Protein AF-T0YYI2-F1 (afdb_monomer)

Organism: NCBI:txid410659

Foldseek 3Di:
DPPPCPFVVVQVVCVVVVHDDDGPCVVLVVVLLVCQQVLNDLVRSCVVSVPPDSVVSVVNPVSHPVVVVVVVVVVVVD

InterPro domains:
  IPR002104 Integrase, catalytic domain [PF00589] (5-64)
  IPR002104 Integrase, catalytic domain [PS51898] (1-73)
  IPR011010 DNA breaking-rejoining enzyme, catalytic core [SSF56349] (7-73)
  IPR013762 Integrase-like, catalytic domain superfamily [G3DSA:1.10.443.10] (1-77)

Mean predicted aligned error: 7.83 Å

Solvent-accessible surface area (backbone atoms only — not comparable to full-atom values): 4738 Å² total; per-residue (Å²): 133,71,8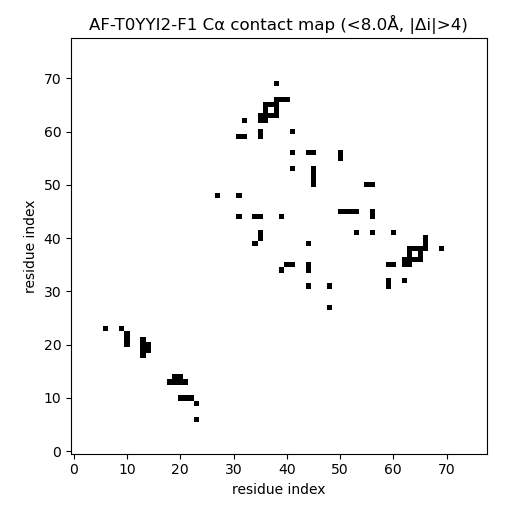4,88,45,57,68,57,56,48,51,52,48,40,55,75,67,73,47,81,92,77,58,80,68,52,56,57,54,49,51,52,42,52,42,22,48,70,37,52,52,70,69,58,51,30,62,77,71,65,51,94,49,70,75,75,47,60,79,34,58,80,58,20,66,55,38,58,52,54,58,52,52,64,60,74,78,112

Nearest PDB structures (foldseek):
  1aih-assembly2_C  TM=8.050E-01  e=3.273E-03  Hpunavirus HP1
  5c6k-assembly1_B  TM=7.351E-01  e=1.388E-01  Peduovirus P2
  5dor-assembly1_A  TM=7.389E-01  e=1.685E-01  Peduovirus P2
  5dor-assembly2_C  TM=7.346E-01  e=2.045E-01  Peduovirus P2
  5dor-assembly2_D  TM=6.978E-01  e=3.013E-01  Peduovirus P2

Sequence (78 aa):
MDGGNLRREFMDAVKKAALAPFRFHDLRHTFASRLAMNGANDRTLQTLLGHKSQTMILRYAHLGPTHLWNAVEGLATL

Secondary structure (DSSP, 8-state):
--TTSHHHHHHHHHHHTTPPP--HHHHHHHHHHHHHHTT--HHHHHHHHT-SSGGGTHHHHTT-HHHHHHHHHHHHT-

Structure (mmCIF, N/CA/C/O backbone):
data_AF-T0YYI2-F1
#
_entry.id   AF-T0YYI2-F1
#
loop_
_atom_site.group_PDB
_atom_site.id
_atom_site.type_symbol
_atom_site.label_atom_id
_atom_site.label_alt_id
_atom_site.label_comp_id
_atom_site.label_asym_id
_atom_site.label_entity_id
_atom_site.label_seq_id
_atom_site.pdbx_PDB_ins_code
_atom_site.Cartn_x
_atom_site.Cartn_y
_atom_site.Cartn_z
_atom_site.occupancy
_atom_site.B_iso_or_equiv
_atom_site.auth_seq_id
_atom_site.auth_comp_id
_atom_site.auth_asym_id
_atom_site.auth_atom_id
_atom_site.pdbx_PDB_model_num
ATOM 1 N N . MET A 1 1 ? 26.629 -5.327 -3.003 1.00 51.44 1 MET A N 1
ATOM 2 C CA . MET A 1 1 ? 25.441 -4.799 -3.705 1.00 51.44 1 MET A CA 1
ATOM 3 C C . MET A 1 1 ? 25.536 -3.292 -3.640 1.00 51.44 1 MET A C 1
ATOM 5 O O . MET A 1 1 ? 25.362 -2.732 -2.564 1.00 51.44 1 MET A O 1
ATOM 9 N N . ASP A 1 2 ? 25.893 -2.655 -4.749 1.00 55.91 2 ASP A N 1
ATOM 10 C CA . ASP A 1 2 ? 26.060 -1.205 -4.799 1.00 55.91 2 ASP A CA 1
ATOM 11 C C . ASP A 1 2 ? 24.676 -0.550 -4.877 1.00 55.91 2 ASP A C 1
ATOM 13 O O . ASP A 1 2 ? 23.938 -0.720 -5.848 1.00 55.91 2 ASP A O 1
ATOM 17 N N . GLY A 1 3 ? 24.296 0.189 -3.831 1.00 59.19 3 GLY A N 1
ATOM 18 C CA . GLY A 1 3 ? 22.948 0.753 -3.659 1.00 59.19 3 GLY A CA 1
ATOM 19 C C . GLY A 1 3 ? 22.484 1.718 -4.762 1.00 59.19 3 GLY A C 1
ATOM 20 O O . GLY A 1 3 ? 21.312 2.084 -4.799 1.00 59.19 3 GLY A O 1
ATOM 21 N N . GLY A 1 4 ? 23.366 2.100 -5.691 1.00 60.41 4 GLY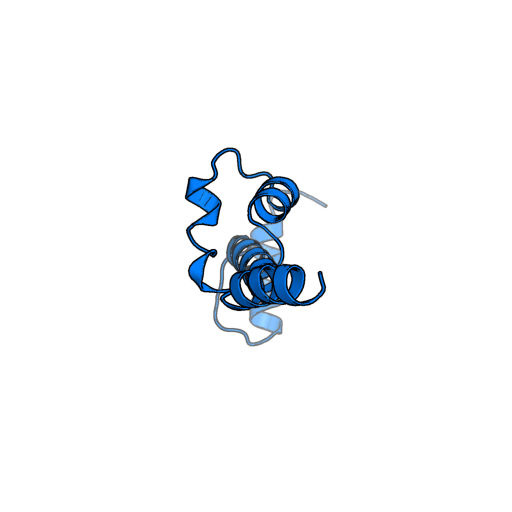 A N 1
ATOM 22 C CA . GLY A 1 4 ? 23.048 2.957 -6.835 1.00 60.41 4 GLY A CA 1
ATOM 23 C C . GLY A 1 4 ? 22.234 2.284 -7.950 1.00 60.41 4 GLY A C 1
ATOM 24 O O . GLY A 1 4 ? 21.661 2.995 -8.775 1.00 60.41 4 GLY A O 1
ATOM 25 N N . ASN A 1 5 ? 22.141 0.947 -7.992 1.00 78.00 5 ASN A N 1
ATOM 26 C CA . ASN A 1 5 ? 21.605 0.231 -9.162 1.00 78.00 5 ASN A CA 1
ATOM 27 C C . ASN A 1 5 ? 20.241 -0.458 -8.959 1.00 78.00 5 ASN A C 1
ATOM 29 O O . ASN A 1 5 ? 19.661 -0.954 -9.925 1.00 78.00 5 ASN A O 1
ATOM 33 N N . LEU A 1 6 ? 19.671 -0.430 -7.746 1.00 83.56 6 LEU A N 1
ATOM 34 C CA . LEU A 1 6 ? 18.432 -1.155 -7.412 1.00 83.56 6 LEU A CA 1
ATOM 35 C C . LEU A 1 6 ? 17.255 -0.783 -8.324 1.00 83.56 6 LEU A C 1
ATOM 37 O O . LEU A 1 6 ? 16.456 -1.631 -8.711 1.00 83.56 6 LEU A O 1
ATOM 41 N N . ARG A 1 7 ? 17.149 0.494 -8.707 1.00 85.81 7 ARG A N 1
ATOM 42 C CA . ARG A 1 7 ? 16.088 0.953 -9.612 1.00 85.81 7 ARG A CA 1
ATOM 43 C C . ARG A 1 7 ? 16.224 0.341 -11.005 1.00 85.8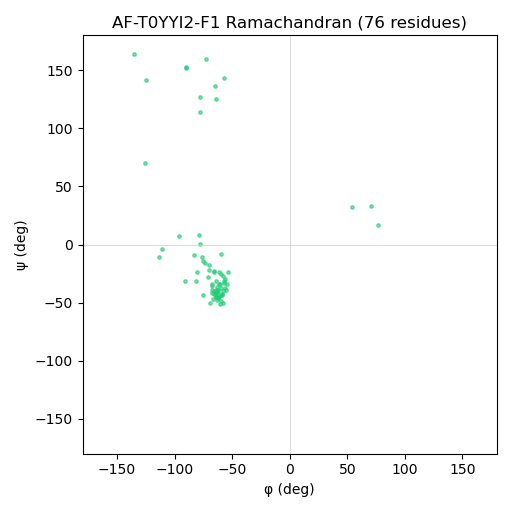1 7 ARG A C 1
ATOM 45 O O . ARG A 1 7 ? 15.212 0.001 -11.607 1.00 85.81 7 ARG A O 1
ATOM 52 N N . ARG A 1 8 ? 17.450 0.232 -11.522 1.00 87.50 8 ARG A N 1
ATOM 53 C CA . ARG A 1 8 ? 17.718 -0.333 -12.849 1.00 87.50 8 ARG A CA 1
ATOM 54 C C . ARG A 1 8 ? 17.433 -1.827 -12.846 1.00 87.50 8 ARG A C 1
ATOM 56 O O . ARG A 1 8 ? 16.648 -2.285 -13.664 1.00 87.50 8 ARG A O 1
ATOM 63 N N . GLU A 1 9 ? 17.981 -2.536 -11.865 1.00 90.56 9 GLU A N 1
ATOM 64 C CA . GLU A 1 9 ? 17.770 -3.976 -11.691 1.00 90.56 9 GLU A CA 1
ATOM 65 C C . GLU A 1 9 ? 16.285 -4.312 -11.528 1.00 90.56 9 GLU A C 1
ATOM 67 O O . GLU A 1 9 ? 15.786 -5.265 -12.125 1.00 90.56 9 GLU A O 1
ATOM 72 N N . PHE A 1 10 ? 15.547 -3.481 -10.788 1.00 91.69 10 PHE A N 1
ATOM 73 C CA . PHE A 1 10 ? 14.103 -3.609 -10.667 1.00 91.69 10 PHE A CA 1
ATOM 74 C C . PHE A 1 10 ? 13.382 -3.421 -12.008 1.00 91.69 10 PHE A C 1
ATOM 76 O O . PHE A 1 10 ? 12.550 -4.247 -12.371 1.00 91.69 10 PHE A O 1
ATOM 83 N N . MET A 1 11 ? 13.705 -2.372 -12.769 1.00 90.75 11 MET A N 1
ATOM 84 C CA . MET A 1 11 ? 13.093 -2.152 -14.086 1.00 90.75 11 MET A CA 1
ATOM 85 C C . MET A 1 11 ? 13.424 -3.279 -15.072 1.00 90.75 11 MET A C 1
ATOM 87 O O . MET A 1 11 ? 12.556 -3.686 -15.845 1.00 90.75 11 MET A O 1
ATOM 91 N N . ASP A 1 12 ? 14.639 -3.824 -15.016 1.00 93.00 12 ASP A N 1
ATOM 92 C CA . ASP A 1 12 ? 15.032 -4.984 -15.815 1.00 93.00 12 ASP A CA 1
ATOM 93 C C . ASP A 1 12 ? 14.219 -6.225 -15.426 1.00 93.00 12 ASP A C 1
ATOM 95 O O . ASP A 1 12 ? 13.771 -6.964 -16.303 1.00 93.00 12 ASP A O 1
ATOM 99 N N . ALA A 1 13 ? 13.971 -6.442 -14.131 1.00 93.12 13 ALA A N 1
ATOM 100 C CA . ALA A 1 13 ? 13.103 -7.516 -13.653 1.00 93.12 13 ALA A CA 1
ATOM 101 C C . ALA A 1 13 ? 11.645 -7.335 -14.114 1.00 93.12 13 ALA A C 1
ATOM 103 O O . ALA A 1 13 ? 11.045 -8.288 -14.608 1.00 93.12 13 ALA A O 1
ATOM 104 N N . VAL A 1 14 ? 11.096 -6.116 -14.035 1.00 94.69 14 VAL A N 1
ATOM 105 C CA . VAL A 1 14 ? 9.746 -5.784 -14.535 1.00 94.69 14 VAL A CA 1
ATOM 106 C C . VAL A 1 14 ? 9.633 -6.077 -16.033 1.00 94.69 14 VAL A C 1
ATOM 108 O O . VAL A 1 14 ? 8.663 -6.698 -16.470 1.00 94.69 14 VAL A O 1
ATOM 111 N N . LYS A 1 15 ? 10.654 -5.701 -16.815 1.00 94.06 15 LYS A N 1
ATOM 112 C CA . LYS A 1 15 ? 10.716 -5.980 -18.255 1.00 94.06 15 LYS A CA 1
ATOM 113 C C . LYS A 1 15 ? 10.790 -7.480 -18.544 1.00 94.06 15 LYS A C 1
ATOM 115 O O . LYS A 1 15 ? 10.067 -7.963 -19.410 1.00 94.06 15 LYS A O 1
ATOM 120 N N . LYS A 1 16 ? 11.633 -8.222 -17.817 1.00 96.00 16 LYS A N 1
ATOM 121 C CA . LYS A 1 16 ? 11.746 -9.689 -17.939 1.00 96.00 16 LYS A CA 1
ATOM 122 C C . LYS A 1 16 ? 10.441 -10.404 -17.585 1.00 96.00 16 LYS A C 1
ATOM 124 O O . LYS A 1 16 ? 10.129 -11.414 -18.199 1.00 96.00 16 LYS A O 1
ATOM 129 N N . ALA A 1 17 ? 9.676 -9.865 -16.638 1.00 95.62 17 ALA A N 1
ATOM 130 C CA . ALA A 1 17 ? 8.360 -10.375 -16.262 1.00 95.62 17 ALA A CA 1
ATOM 131 C C . ALA A 1 17 ? 7.237 -9.993 -17.251 1.00 95.62 17 ALA A C 1
ATOM 133 O O . ALA A 1 17 ? 6.089 -10.356 -17.014 1.00 95.62 17 ALA A O 1
ATOM 134 N N . ALA A 1 18 ? 7.546 -9.260 -18.332 1.00 95.81 18 ALA A N 1
ATOM 135 C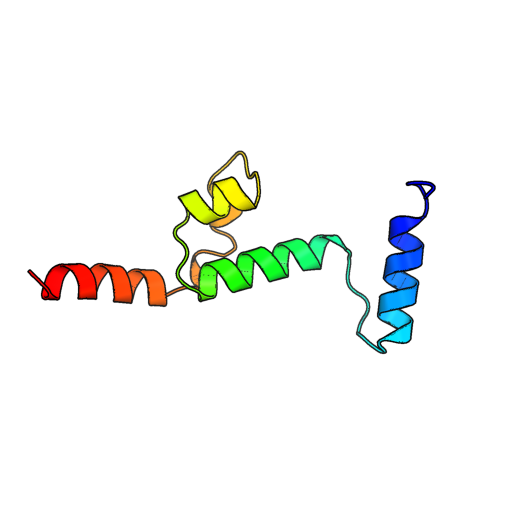 CA . ALA A 1 18 ? 6.582 -8.764 -19.318 1.00 95.81 18 ALA A CA 1
ATOM 136 C C . ALA A 1 18 ? 5.423 -7.950 -18.703 1.00 95.81 18 ALA A C 1
ATOM 138 O O . ALA A 1 18 ? 4.299 -7.959 -19.203 1.00 95.81 18 ALA A O 1
ATOM 139 N N . LEU A 1 19 ? 5.698 -7.234 -17.610 1.00 93.62 19 LEU A N 1
ATOM 140 C CA . LEU A 1 19 ? 4.721 -6.381 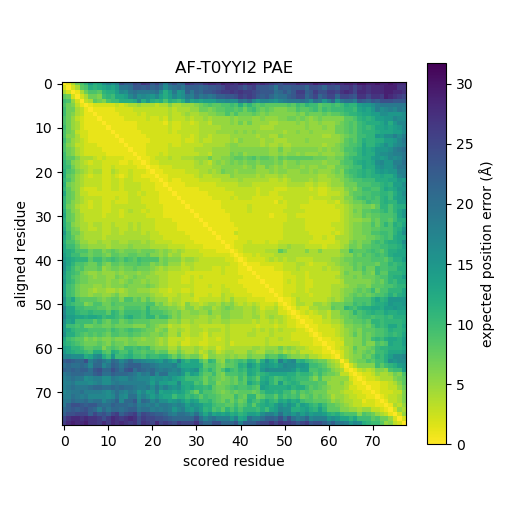-16.942 1.00 93.62 19 LEU A CA 1
ATOM 141 C C . LEU A 1 19 ? 4.754 -4.962 -17.516 1.00 93.62 19 LEU A C 1
ATOM 143 O O . LEU A 1 19 ? 5.793 -4.475 -17.972 1.00 93.62 19 LEU A O 1
ATOM 147 N N . ALA A 1 20 ? 3.616 -4.269 -17.440 1.00 93.19 20 ALA A N 1
ATOM 148 C CA . ALA A 1 20 ? 3.571 -2.835 -17.696 1.00 93.19 20 ALA A CA 1
ATOM 149 C C . ALA A 1 20 ? 4.547 -2.109 -16.750 1.00 93.19 20 ALA A C 1
ATOM 151 O O . ALA A 1 20 ? 4.686 -2.515 -15.596 1.00 93.19 20 ALA A O 1
ATOM 152 N N . PRO A 1 21 ? 5.235 -1.049 -17.198 1.00 90.25 21 PRO A N 1
ATOM 153 C CA . PRO A 1 21 ? 6.228 -0.372 -16.377 1.00 90.25 21 PRO A CA 1
ATOM 154 C C . PRO A 1 21 ? 5.581 0.270 -15.144 1.00 90.25 21 PRO A C 1
ATOM 156 O O . PRO A 1 21 ? 4.677 1.094 -15.261 1.00 90.25 21 PRO A O 1
ATOM 159 N N . PHE A 1 22 ? 6.098 -0.069 -13.963 1.00 93.12 22 PHE A N 1
ATOM 160 C CA . PHE A 1 22 ? 5.695 0.518 -12.687 1.00 93.12 22 PHE A CA 1
ATOM 161 C C . PHE A 1 22 ? 6.916 0.849 -11.831 1.00 93.12 22 PHE A C 1
ATOM 163 O O . PHE A 1 22 ? 8.042 0.429 -12.109 1.00 93.12 22 PHE A O 1
ATOM 170 N N . ARG A 1 23 ? 6.719 1.673 -10.805 1.00 91.00 23 ARG A N 1
ATOM 171 C CA . ARG A 1 23 ? 7.786 2.146 -9.922 1.00 91.00 23 ARG A CA 1
ATOM 172 C C . ARG A 1 23 ? 7.941 1.196 -8.746 1.00 91.00 23 ARG A C 1
ATOM 174 O O . ARG A 1 23 ? 6.975 0.638 -8.243 1.00 91.00 23 ARG A O 1
ATOM 181 N N . PHE A 1 24 ? 9.153 1.123 -8.203 1.00 89.44 24 PHE A N 1
ATOM 182 C CA . PHE A 1 24 ? 9.422 0.342 -6.992 1.00 89.44 24 PHE A CA 1
ATOM 183 C C . PHE A 1 24 ? 8.497 0.726 -5.820 1.00 89.44 24 PHE A C 1
ATOM 185 O O . PHE A 1 24 ? 8.065 -0.125 -5.050 1.00 89.44 24 PHE A O 1
ATOM 192 N N . HIS A 1 25 ? 8.127 2.008 -5.713 1.00 90.94 25 HIS A N 1
ATOM 193 C CA . HIS A 1 25 ? 7.205 2.492 -4.681 1.00 90.94 25 HIS A CA 1
ATOM 194 C C . HIS A 1 25 ? 5.774 1.944 -4.824 1.00 90.94 25 HIS A C 1
ATOM 196 O O . HIS A 1 25 ? 5.058 1.844 -3.829 1.00 90.94 25 HIS A O 1
ATOM 202 N N . ASP A 1 26 ? 5.360 1.514 -6.016 1.00 91.06 26 ASP A N 1
ATOM 203 C CA . ASP A 1 26 ? 4.018 0.963 -6.226 1.00 91.06 26 ASP A CA 1
ATOM 204 C C . ASP A 1 26 ? 3.861 -0.408 -5.545 1.00 91.06 26 ASP A C 1
ATOM 206 O O . ASP A 1 26 ? 2.756 -0.792 -5.159 1.00 91.06 26 ASP A O 1
ATOM 210 N N . LEU A 1 27 ? 4.968 -1.111 -5.269 1.00 92.19 27 LEU A N 1
ATOM 211 C CA . LEU A 1 27 ? 4.958 -2.305 -4.417 1.00 92.19 27 LEU A CA 1
ATOM 212 C C . LEU A 1 27 ? 4.503 -1.979 -2.992 1.00 92.19 27 LEU A C 1
ATOM 214 O O . LEU A 1 27 ? 3.729 -2.728 -2.398 1.00 92.19 27 LEU A O 1
ATOM 218 N N . ARG A 1 28 ? 4.931 -0.834 -2.452 1.00 91.38 28 ARG A N 1
ATOM 219 C CA . ARG A 1 28 ? 4.504 -0.369 -1.128 1.00 91.38 28 ARG A CA 1
ATOM 220 C C . ARG A 1 28 ? 3.018 -0.007 -1.123 1.00 91.38 28 ARG A C 1
ATOM 222 O O . ARG A 1 28 ? 2.323 -0.331 -0.163 1.00 91.38 28 ARG A O 1
ATOM 229 N N . HIS A 1 29 ? 2.522 0.607 -2.197 1.00 91.25 29 HIS A N 1
ATOM 230 C CA . HIS A 1 29 ? 1.086 0.845 -2.382 1.00 91.25 29 HIS A CA 1
ATOM 231 C C . HIS A 1 29 ? 0.292 -0.465 -2.473 1.00 91.25 29 HIS A C 1
ATOM 233 O O . HIS A 1 29 ? -0.766 -0.589 -1.854 1.00 91.25 29 HIS A O 1
ATOM 239 N N . THR A 1 30 ? 0.827 -1.464 -3.175 1.00 91.00 30 THR A N 1
ATOM 240 C CA . THR A 1 30 ? 0.219 -2.798 -3.293 1.00 91.00 30 THR A CA 1
ATOM 241 C C . THR A 1 30 ? 0.154 -3.500 -1.937 1.00 91.00 30 THR A C 1
ATOM 243 O O . THR A 1 30 ? -0.884 -4.050 -1.576 1.00 91.00 30 THR A O 1
ATOM 246 N N . PHE A 1 31 ? 1.233 -3.441 -1.153 1.00 91.75 31 PHE A N 1
ATOM 247 C CA . PHE A 1 31 ? 1.277 -3.985 0.203 1.00 91.75 31 PHE A CA 1
ATOM 248 C C . PHE A 1 31 ? 0.233 -3.333 1.119 1.00 91.75 31 PHE A C 1
ATOM 250 O O . PHE A 1 31 ? -0.547 -4.040 1.752 1.00 91.75 31 PHE A O 1
ATOM 257 N N . ALA A 1 32 ? 0.161 -1.998 1.130 1.00 89.94 32 ALA A N 1
ATOM 258 C CA . ALA A 1 32 ? -0.825 -1.260 1.917 1.00 89.94 32 ALA A CA 1
ATOM 259 C C . ALA A 1 32 ? -2.271 -1.611 1.528 1.00 89.94 32 ALA A C 1
ATOM 261 O O . ALA A 1 32 ? -3.106 -1.845 2.398 1.00 89.94 32 ALA A O 1
ATOM 262 N N . SER A 1 33 ? -2.546 -1.706 0.224 1.00 88.19 33 SER A N 1
ATOM 263 C CA . SER A 1 33 ? -3.872 -2.051 -0.300 1.00 88.19 33 SER A CA 1
ATOM 264 C C . SER A 1 33 ? -4.296 -3.455 0.126 1.00 88.19 33 SER A C 1
ATOM 266 O O . SER A 1 33 ? -5.402 -3.641 0.619 1.00 88.19 33 SER A O 1
ATOM 268 N N . ARG A 1 34 ? -3.395 -4.441 0.018 1.00 89.12 34 ARG A N 1
ATOM 269 C CA . ARG A 1 34 ? -3.663 -5.822 0.449 1.00 89.12 34 ARG A CA 1
ATOM 270 C C . ARG A 1 34 ? -3.904 -5.926 1.954 1.00 89.12 34 ARG A C 1
ATOM 272 O O . ARG A 1 34 ? -4.788 -6.665 2.369 1.00 89.12 34 ARG A O 1
ATOM 279 N N . LEU A 1 35 ? -3.153 -5.177 2.761 1.00 87.12 35 LEU A N 1
ATOM 280 C CA . 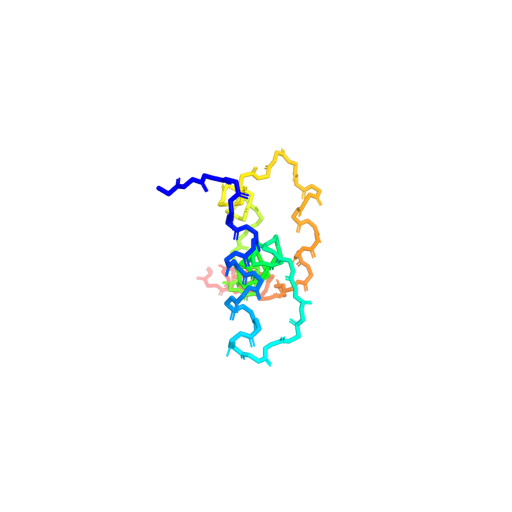LEU A 1 35 ? -3.363 -5.100 4.210 1.00 87.12 35 LEU A CA 1
ATOM 281 C C . LEU A 1 35 ? -4.733 -4.515 4.563 1.00 87.12 35 LEU A C 1
ATOM 283 O O . LEU A 1 35 ? -5.438 -5.097 5.382 1.00 87.12 35 LEU A O 1
ATOM 287 N N . ALA A 1 36 ? -5.121 -3.411 3.919 1.00 85.25 36 ALA A N 1
ATOM 288 C CA . ALA A 1 36 ? -6.438 -2.806 4.111 1.00 85.25 36 ALA A CA 1
ATOM 289 C C . ALA A 1 36 ? -7.570 -3.768 3.709 1.00 85.25 36 ALA A C 1
ATOM 291 O O . ALA A 1 36 ? -8.525 -3.951 4.461 1.00 85.25 36 ALA A O 1
ATOM 292 N N . MET A 1 37 ? -7.436 -4.441 2.561 1.00 83.50 37 MET A N 1
ATOM 293 C CA . MET A 1 37 ? -8.416 -5.429 2.088 1.00 83.50 37 MET A CA 1
ATOM 294 C C . MET A 1 37 ? -8.525 -6.650 3.014 1.00 83.50 37 MET A C 1
ATOM 296 O O . MET A 1 37 ? -9.608 -7.211 3.149 1.00 83.50 37 MET A O 1
ATOM 300 N N . ASN A 1 38 ? -7.436 -7.038 3.686 1.00 84.62 38 ASN A N 1
ATOM 301 C CA . ASN A 1 38 ? -7.430 -8.113 4.684 1.00 84.62 38 ASN A CA 1
ATOM 302 C C . ASN A 1 38 ? -7.993 -7.675 6.055 1.00 84.62 38 ASN A C 1
ATOM 304 O O . ASN A 1 38 ? -7.872 -8.401 7.038 1.00 84.62 38 ASN A O 1
ATOM 308 N N . GLY A 1 39 ? -8.566 -6.471 6.153 1.00 79.06 39 GLY A N 1
ATOM 309 C CA . GLY A 1 39 ? -9.216 -5.977 7.367 1.00 79.06 39 GLY A CA 1
ATOM 310 C C . GLY A 1 39 ? -8.255 -5.513 8.463 1.00 79.06 39 GLY A C 1
ATOM 311 O O . GLY A 1 39 ? -8.670 -5.382 9.613 1.00 79.06 39 GLY A O 1
ATOM 312 N N . ALA A 1 40 ? -6.980 -5.261 8.148 1.00 83.06 40 ALA A N 1
ATOM 313 C CA . ALA A 1 40 ? -6.078 -4.666 9.126 1.00 83.06 40 ALA A CA 1
ATOM 314 C C . ALA A 1 40 ? -6.540 -3.240 9.470 1.00 83.06 40 ALA A C 1
ATOM 316 O O . ALA A 1 40 ? -6.902 -2.458 8.593 1.00 83.06 40 ALA A O 1
ATOM 317 N N . ASN A 1 41 ? -6.525 -2.904 10.761 1.00 82.19 41 ASN A N 1
ATOM 318 C CA . ASN A 1 41 ? -6.931 -1.580 11.222 1.00 82.19 41 ASN A CA 1
ATOM 319 C C . ASN A 1 41 ? -5.886 -0.506 10.865 1.00 82.19 41 ASN A C 1
ATOM 321 O O . ASN A 1 41 ? -4.700 -0.795 10.662 1.00 82.19 41 ASN A O 1
ATOM 325 N N . ASP A 1 42 ? -6.321 0.754 10.855 1.00 82.75 42 ASP A N 1
ATOM 326 C CA . ASP A 1 42 ? -5.497 1.901 10.462 1.00 82.75 42 ASP A CA 1
ATOM 327 C C . ASP A 1 42 ? -4.194 2.014 11.256 1.00 82.75 42 ASP A C 1
ATOM 329 O O . ASP A 1 42 ? -3.146 2.323 10.692 1.00 82.75 42 ASP A O 1
ATOM 333 N N . ARG A 1 43 ? -4.215 1.727 12.562 1.00 84.12 43 ARG A N 1
ATOM 334 C CA . ARG A 1 43 ? -3.016 1.817 13.406 1.00 84.12 43 ARG A CA 1
ATOM 335 C C . ARG A 1 43 ? -1.986 0.756 13.024 1.00 84.12 43 ARG A C 1
ATOM 337 O O . ARG A 1 43 ? -0.800 1.064 12.924 1.00 84.12 43 ARG A O 1
ATOM 344 N N . THR A 1 44 ? -2.432 -0.466 12.745 1.00 85.25 44 THR A N 1
ATOM 345 C CA . THR A 1 44 ? -1.579 -1.546 12.243 1.00 85.25 44 THR A CA 1
ATOM 346 C C . THR A 1 44 ? -0.976 -1.184 10.887 1.00 85.25 44 THR A C 1
ATOM 348 O O . THR A 1 44 ? 0.236 -1.326 10.707 1.00 85.25 44 THR A O 1
ATOM 351 N N . LEU A 1 45 ? -1.772 -0.644 9.955 1.00 86.12 45 LEU A N 1
ATOM 352 C CA . LEU A 1 45 ? -1.247 -0.143 8.679 1.00 86.12 45 LEU A CA 1
ATOM 353 C C . LEU A 1 45 ? -0.205 0.958 8.899 1.00 86.12 45 LEU A C 1
ATOM 355 O O . LEU A 1 45 ? 0.842 0.947 8.249 1.00 86.12 45 LEU A O 1
ATOM 359 N N . GLN A 1 46 ? -0.463 1.888 9.821 1.00 86.62 46 GLN A N 1
ATOM 360 C CA . GLN A 1 46 ? 0.442 2.992 10.125 1.00 86.62 46 GLN A CA 1
ATOM 361 C C . GLN A 1 46 ? 1.816 2.493 10.551 1.00 86.62 46 GLN A C 1
ATOM 363 O O . GLN A 1 46 ? 2.831 2.946 10.017 1.00 86.62 46 GLN A O 1
ATOM 368 N N . THR A 1 47 ? 1.832 1.561 11.503 1.00 88.75 47 THR A N 1
ATOM 369 C CA . THR A 1 47 ? 3.051 1.009 12.084 1.00 88.75 47 THR A CA 1
ATOM 370 C C . THR A 1 47 ? 3.830 0.195 11.058 1.00 88.75 47 THR A C 1
ATOM 372 O O . THR A 1 47 ? 5.024 0.428 10.896 1.00 88.75 47 THR A O 1
ATOM 375 N N . LEU A 1 48 ? 3.165 -0.695 10.313 1.00 88.44 48 LEU A N 1
ATOM 376 C CA . LEU A 1 48 ? 3.829 -1.549 9.319 1.00 88.44 48 LEU A CA 1
ATOM 377 C C . LEU A 1 48 ? 4.373 -0.757 8.128 1.00 88.44 48 LEU A C 1
ATOM 379 O O . LEU A 1 48 ? 5.420 -1.093 7.579 1.00 88.44 48 LEU A O 1
ATOM 383 N N . LEU A 1 49 ? 3.684 0.310 7.726 1.00 88.75 49 LEU A N 1
ATOM 384 C CA . LEU A 1 49 ? 4.171 1.199 6.677 1.00 88.75 49 LEU A CA 1
ATOM 385 C C . LEU A 1 49 ? 5.211 2.189 7.231 1.00 88.75 49 LEU A C 1
ATOM 387 O O . LEU A 1 49 ? 6.034 2.695 6.472 1.00 88.75 49 LEU A O 1
ATOM 391 N N . GLY A 1 50 ? 5.225 2.483 8.530 1.00 88.62 50 GLY A N 1
ATOM 392 C CA . GLY A 1 50 ? 6.060 3.543 9.103 1.00 88.62 50 GLY A CA 1
ATOM 393 C C . GLY A 1 50 ? 5.576 4.942 8.704 1.00 88.62 50 GLY A C 1
ATOM 394 O O . GLY A 1 50 ? 6.377 5.849 8.474 1.00 88.62 50 GLY A O 1
ATOM 395 N N . HIS A 1 51 ? 4.262 5.123 8.547 1.00 89.06 51 HIS A N 1
ATOM 396 C CA . HIS A 1 51 ? 3.676 6.426 8.234 1.00 89.06 51 HIS A CA 1
ATOM 397 C C . HIS A 1 51 ? 3.608 7.309 9.480 1.00 89.06 51 HIS A C 1
ATOM 399 O O . HIS A 1 51 ? 3.008 6.945 10.486 1.00 89.06 51 HIS A O 1
ATOM 405 N N . LYS A 1 52 ? 4.156 8.525 9.397 1.00 83.12 52 LYS A N 1
ATOM 406 C CA . LYS A 1 52 ? 4.081 9.496 10.502 1.00 83.12 52 LYS A CA 1
ATOM 407 C C . LYS A 1 52 ? 2.681 10.072 10.712 1.00 83.12 52 LYS A C 1
ATOM 409 O O . LYS A 1 52 ? 2.354 10.456 11.825 1.00 83.12 52 LYS A O 1
ATOM 414 N N . SER A 1 53 ? 1.864 10.134 9.661 1.00 82.25 53 SER A N 1
ATOM 415 C CA . SER A 1 53 ? 0.526 10.729 9.707 1.00 82.25 53 SER A CA 1
ATOM 416 C C . SER A 1 53 ? -0.543 9.754 9.226 1.00 82.25 53 SER A C 1
ATOM 418 O O . SER A 1 53 ? -0.350 9.042 8.236 1.00 82.25 53 SER A O 1
ATOM 420 N N . GLN A 1 54 ? -1.698 9.792 9.892 1.00 79.00 54 GLN A N 1
ATOM 421 C CA . GLN A 1 54 ? -2.887 9.024 9.534 1.00 79.00 54 GLN A CA 1
ATOM 422 C C . GLN A 1 54 ? -3.477 9.459 8.183 1.00 79.00 54 GLN A C 1
ATOM 424 O O . GLN A 1 54 ? -4.063 8.644 7.475 1.00 79.00 54 GLN A O 1
ATOM 429 N N . THR A 1 55 ? -3.218 10.692 7.733 1.00 83.94 55 THR A N 1
ATOM 430 C CA . THR A 1 55 ? -3.613 11.165 6.394 1.00 83.94 55 THR A CA 1
ATOM 431 C C . THR A 1 55 ? -3.045 10.280 5.277 1.00 83.94 55 THR A C 1
ATOM 433 O O . THR A 1 55 ? -3.686 10.090 4.247 1.00 83.94 55 THR A O 1
ATOM 436 N N . MET A 1 56 ? -1.865 9.679 5.479 1.00 84.94 56 MET A N 1
ATOM 437 C CA . MET A 1 56 ? -1.253 8.768 4.499 1.00 84.94 56 MET A CA 1
ATOM 438 C C . MET A 1 56 ? -2.005 7.430 4.378 1.00 84.94 56 MET A C 1
ATOM 440 O O . MET A 1 56 ? -1.818 6.713 3.395 1.00 84.94 56 MET A O 1
ATOM 444 N N . ILE A 1 57 ? -2.838 7.089 5.365 1.00 84.38 57 ILE A N 1
ATOM 445 C CA . ILE A 1 57 ? -3.604 5.835 5.445 1.00 84.38 57 ILE A CA 1
ATOM 446 C C . ILE A 1 57 ? -4.976 5.982 4.810 1.00 84.38 57 ILE A C 1
ATOM 448 O O . ILE A 1 57 ? -5.444 5.040 4.179 1.00 84.38 57 ILE A O 1
ATOM 452 N N . LEU A 1 58 ? -5.568 7.178 4.868 1.00 83.75 58 LEU A N 1
ATOM 453 C CA . LEU A 1 58 ? -6.858 7.472 4.235 1.00 83.75 58 LEU A CA 1
ATOM 454 C C . LEU A 1 58 ? -6.888 7.114 2.738 1.00 83.75 58 LEU A C 1
ATOM 456 O O . LEU A 1 58 ? -7.944 6.793 2.202 1.00 83.75 58 LEU A O 1
ATOM 460 N N . ARG A 1 59 ? -5.723 7.066 2.072 1.00 83.50 59 ARG A N 1
ATOM 461 C CA . ARG A 1 59 ? -5.585 6.564 0.695 1.00 83.50 59 ARG A CA 1
ATOM 462 C C . ARG A 1 59 ? -6.061 5.113 0.519 1.00 83.50 59 ARG A C 1
ATOM 464 O O . ARG A 1 59 ? -6.471 4.770 -0.580 1.00 83.50 59 ARG A O 1
ATOM 471 N N . TYR A 1 60 ? -6.019 4.282 1.558 1.00 84.25 60 TYR A N 1
ATOM 472 C CA . TYR A 1 60 ? -6.397 2.861 1.515 1.00 84.25 60 TYR A CA 1
ATOM 473 C C . TYR A 1 60 ? -7.641 2.535 2.345 1.00 84.25 60 TYR A C 1
ATOM 475 O O . TYR A 1 60 ? -8.172 1.439 2.210 1.00 84.25 60 TYR A O 1
ATOM 483 N N . ALA A 1 61 ? -8.121 3.469 3.172 1.00 74.88 61 ALA A N 1
ATOM 484 C CA . ALA A 1 61 ? -9.248 3.249 4.083 1.00 74.88 61 ALA A CA 1
ATOM 485 C C . ALA A 1 61 ? -10.528 2.770 3.365 1.00 74.88 61 ALA A C 1
ATOM 487 O O . ALA A 1 61 ? -11.303 1.998 3.915 1.00 74.88 61 ALA A O 1
ATOM 488 N N . HIS A 1 62 ? -10.722 3.166 2.105 1.00 76.62 62 HIS A N 1
ATOM 489 C CA . HIS A 1 62 ? -11.876 2.763 1.295 1.00 76.62 62 HIS A CA 1
ATOM 490 C C . HIS A 1 62 ? -11.816 1.313 0.774 1.00 76.62 62 HIS A C 1
ATOM 492 O O . HIS A 1 62 ? -12.823 0.803 0.291 1.00 76.62 62 HIS A O 1
ATOM 498 N N . LEU A 1 63 ? -10.657 0.647 0.836 1.00 72.00 63 LEU A N 1
ATOM 499 C CA . LEU A 1 63 ? -10.459 -0.697 0.274 1.00 72.00 63 LEU A CA 1
ATOM 500 C C . LEU A 1 63 ? -10.924 -1.824 1.206 1.00 72.00 63 LEU A C 1
ATOM 502 O O . LEU A 1 63 ? -10.954 -2.981 0.794 1.00 72.00 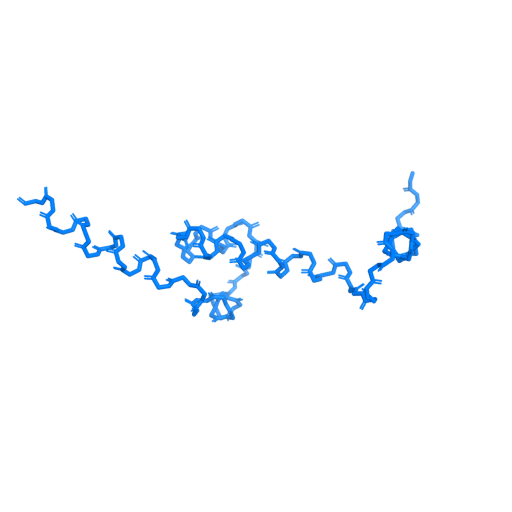63 LEU A O 1
ATOM 506 N N . GLY A 1 64 ? -11.274 -1.504 2.452 1.00 64.56 64 GLY A N 1
ATOM 507 C CA . GLY A 1 64 ? -11.656 -2.482 3.465 1.00 64.56 64 GLY A CA 1
ATOM 508 C C . GLY A 1 64 ? -13.014 -2.187 4.100 1.00 64.56 64 GLY A C 1
ATOM 509 O O . GLY A 1 64 ? -13.043 -1.869 5.287 1.00 64.56 64 GLY A O 1
ATOM 510 N N . PRO A 1 65 ? -14.151 -2.346 3.394 1.00 63.62 65 PRO A N 1
ATOM 511 C CA . PRO A 1 65 ? -15.453 -2.384 4.065 1.00 63.62 65 PRO A CA 1
ATOM 512 C C . PRO A 1 65 ? -15.535 -3.563 5.051 1.00 63.62 65 PRO A C 1
ATOM 514 O O . PRO A 1 65 ? -16.275 -3.502 6.026 1.00 63.62 65 PRO A O 1
ATOM 517 N N . THR A 1 66 ? -14.729 -4.611 4.847 1.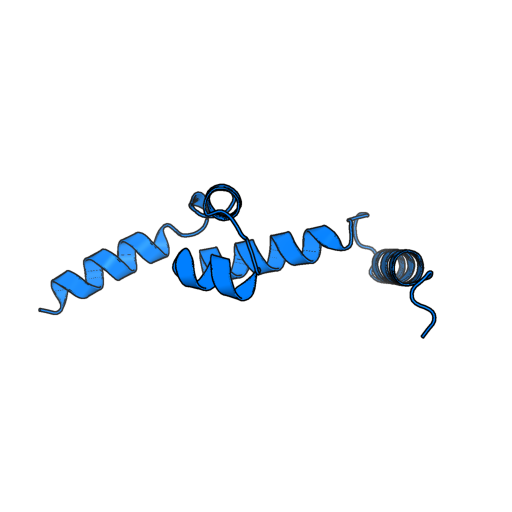00 63.03 66 THR A N 1
ATOM 518 C CA . THR A 1 66 ? -14.620 -5.800 5.704 1.00 63.03 66 THR A CA 1
ATOM 519 C C . THR A 1 66 ? -14.246 -5.470 7.150 1.00 63.03 66 THR A C 1
ATOM 521 O O . THR A 1 66 ? -14.726 -6.127 8.063 1.00 63.03 66 THR A O 1
ATOM 524 N N . HIS A 1 67 ? -13.441 -4.427 7.392 1.00 65.25 67 HIS A N 1
ATOM 525 C CA . HIS A 1 67 ? -13.159 -3.982 8.760 1.00 65.25 67 HIS A CA 1
ATOM 526 C C . HIS A 1 67 ? -14.444 -3.513 9.465 1.00 65.25 67 HIS A C 1
ATOM 528 O O . HIS A 1 67 ? -14.642 -3.850 10.633 1.00 65.25 67 HIS A O 1
ATOM 534 N N . LEU A 1 68 ? -15.319 -2.782 8.764 1.00 66.38 68 LEU A N 1
ATOM 535 C CA . LEU A 1 68 ? -16.590 -2.305 9.316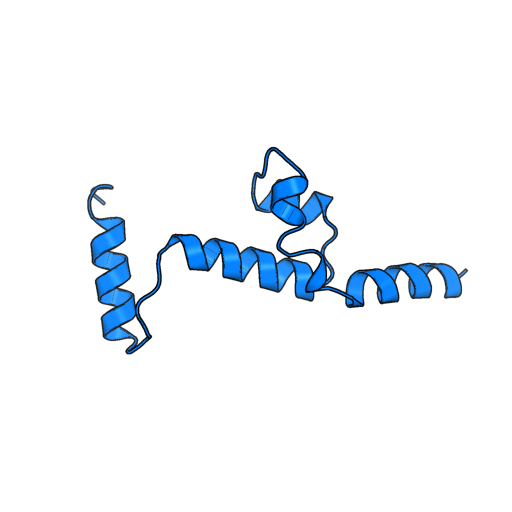 1.00 66.38 68 LEU A CA 1
ATOM 536 C C . LEU A 1 68 ? -17.531 -3.477 9.620 1.00 66.38 68 LEU A C 1
ATOM 538 O O . LEU A 1 68 ? -18.126 -3.505 10.692 1.00 66.38 68 LEU A O 1
ATOM 542 N N . TRP A 1 69 ? -17.608 -4.466 8.723 1.00 66.94 69 TRP A N 1
ATOM 543 C CA . TRP A 1 69 ? -18.377 -5.697 8.949 1.00 66.94 69 TRP A CA 1
ATOM 544 C C . TRP A 1 69 ? -17.871 -6.474 10.169 1.00 66.94 69 TRP A C 1
ATOM 546 O O . TRP A 1 69 ? -18.649 -6.731 11.082 1.00 66.94 69 TRP A O 1
ATOM 556 N N . ASN A 1 70 ? -16.564 -6.735 10.253 1.00 68.88 70 ASN A N 1
ATOM 557 C CA . ASN A 1 70 ? -15.961 -7.425 11.398 1.00 68.88 70 ASN A CA 1
ATOM 558 C C . ASN A 1 70 ? -16.166 -6.658 12.720 1.00 68.88 70 ASN A C 1
ATOM 560 O O . ASN A 1 70 ? -16.321 -7.267 13.776 1.00 68.88 70 ASN A O 1
ATOM 564 N N . ALA A 1 71 ? -16.166 -5.319 12.679 1.00 66.25 71 ALA A N 1
ATOM 565 C CA . ALA A 1 71 ? -16.419 -4.487 13.856 1.00 66.25 71 ALA A CA 1
ATOM 566 C C . ALA A 1 71 ? -17.868 -4.611 14.358 1.00 66.25 71 ALA A C 1
ATOM 568 O O . ALA A 1 71 ? -18.092 -4.598 15.567 1.00 66.25 71 ALA A O 1
ATOM 569 N N . VAL A 1 72 ? -18.838 -4.755 13.449 1.00 75.44 72 VAL A N 1
ATOM 570 C CA . VAL A 1 72 ? -20.250 -4.980 13.793 1.00 75.44 72 VAL A CA 1
ATOM 571 C C . VAL A 1 72 ? -20.488 -6.420 14.255 1.00 75.44 72 VAL A C 1
ATOM 573 O O . VAL A 1 72 ? -21.153 -6.625 15.266 1.00 75.44 72 VAL A O 1
ATOM 576 N N . GLU A 1 73 ? -19.915 -7.421 13.583 1.00 75.50 73 GLU A N 1
ATOM 577 C CA . GLU A 1 73 ? -20.032 -8.831 13.994 1.00 75.50 73 GLU A CA 1
ATOM 578 C C . GLU A 1 73 ? -19.471 -9.079 15.402 1.00 75.50 73 GLU A C 1
ATOM 580 O O . GLU A 1 73 ? -20.075 -9.802 16.197 1.00 75.50 73 GLU A O 1
ATOM 585 N N . GLY A 1 74 ? -18.371 -8.410 15.765 1.00 71.88 74 GLY A N 1
ATOM 586 C CA . GLY A 1 74 ? -17.820 -8.473 17.120 1.00 71.88 74 GLY A CA 1
ATOM 587 C C . GLY A 1 74 ? -18.780 -7.984 18.214 1.00 71.88 74 GLY A C 1
ATOM 588 O O . GLY A 1 74 ? -18.669 -8.433 19.351 1.00 71.88 74 GLY A O 1
ATOM 589 N N . LEU A 1 75 ? -19.743 -7.112 17.886 1.00 73.19 75 LEU A N 1
ATOM 590 C CA . LEU A 1 75 ? -20.792 -6.675 18.816 1.00 73.19 75 LEU A CA 1
ATOM 591 C C . LEU A 1 75 ? -21.945 -7.678 18.915 1.00 73.19 75 LEU A C 1
ATOM 593 O O . LEU A 1 75 ? -22.553 -7.788 19.972 1.00 73.19 75 LEU A O 1
ATOM 597 N N . ALA A 1 76 ? -22.246 -8.402 17.835 1.00 72.50 76 ALA A N 1
ATOM 598 C CA . ALA A 1 76 ? -23.344 -9.372 17.781 1.00 72.50 76 ALA A CA 1
ATOM 599 C C . ALA A 1 76 ? -23.035 -10.696 18.506 1.00 72.50 76 ALA A C 1
ATOM 601 O O . ALA A 1 76 ? -23.926 -11.522 18.681 1.00 72.50 76 ALA A O 1
ATOM 602 N N . THR A 1 77 ? -21.775 -10.908 18.901 1.00 63.28 77 THR A N 1
ATOM 603 C CA . THR A 1 77 ? -21.324 -12.117 19.614 1.00 63.28 77 THR A CA 1
ATOM 604 C C . THR A 1 77 ? -21.287 -11.932 21.145 1.00 63.28 77 THR A C 1
ATOM 606 O O . THR A 1 77 ? -20.787 -12.807 21.852 1.00 63.28 77 THR A O 1
ATOM 609 N N . LEU A 1 78 ? -21.793 -10.800 21.654 1.00 50.94 78 LEU A N 1
ATOM 610 C CA . LEU A 1 78 ? -22.034 -10.514 23.077 1.00 50.94 78 LEU A CA 1
ATOM 611 C C . LEU A 1 78 ? -23.526 -10.647 23.398 1.00 50.94 78 LEU A C 1
ATOM 613 O O . LEU A 1 78 ? -23.827 -11.109 24.521 1.00 50.94 78 LEU A O 1
#

pLDDT: mean 81.9, std 11.2, range [50.94, 96.0]

Radius of gyration: 16.98 Å; Cα contacts (8 Å, |Δi|>4): 51; chains: 1; bounding box: 49×23×42 Å